Protein AF-C7R277-F1 (afdb_monomer_lite)

Radius of gyration: 15.83 Å; chains: 1; bounding box: 25×44×42 Å

Structure (mmCIF, N/CA/C/O backbone):
data_A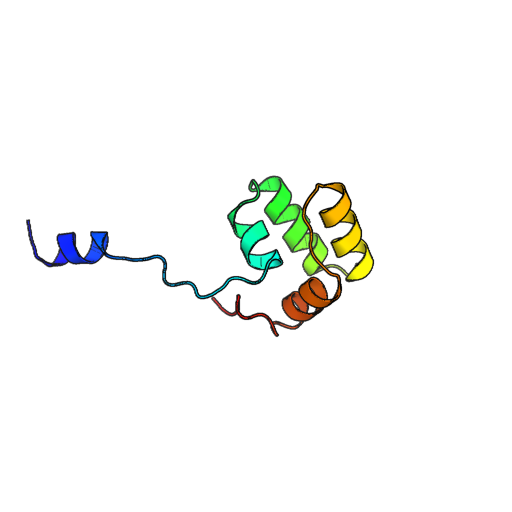F-C7R277-F1
#
_entry.id   AF-C7R277-F1
#
loop_
_atom_site.group_PDB
_atom_site.id
_atom_site.type_symbol
_atom_site.label_atom_id
_atom_site.label_alt_id
_atom_site.label_comp_id
_atom_site.label_asym_id
_atom_site.label_entity_id
_atom_site.label_seq_id
_atom_site.pdbx_PDB_ins_code
_atom_site.Cartn_x
_atom_site.Cartn_y
_atom_site.Cartn_z
_atom_site.occupancy
_atom_site.B_iso_or_equiv
_atom_site.auth_seq_id
_atom_site.auth_comp_id
_atom_site.auth_asym_id
_atom_site.auth_atom_id
_atom_site.pdbx_PDB_model_num
ATOM 1 N N . MET A 1 1 ? -8.470 -29.725 26.740 1.00 49.81 1 MET A N 1
ATOM 2 C CA . MET A 1 1 ? -7.873 -28.640 25.931 1.00 49.81 1 MET A CA 1
ATOM 3 C C . MET A 1 1 ? -6.402 -28.969 25.751 1.00 49.81 1 MET A C 1
ATOM 5 O O . MET A 1 1 ? -5.739 -29.228 26.746 1.00 49.81 1 MET A O 1
ATOM 9 N N . GLY A 1 2 ? -5.944 -29.125 24.508 1.00 63.28 2 GLY A N 1
ATOM 10 C CA . GLY A 1 2 ? -4.600 -29.627 24.200 1.00 63.28 2 GLY A CA 1
ATOM 11 C C . GLY A 1 2 ? -3.605 -28.508 23.901 1.00 63.28 2 GLY A C 1
ATOM 12 O O . GLY A 1 2 ? -4.000 -27.419 23.494 1.00 63.28 2 GLY A O 1
ATOM 13 N N . LEU A 1 3 ? -2.312 -28.812 24.038 1.00 58.16 3 LEU A N 1
ATOM 14 C CA . LEU A 1 3 ? -1.182 -27.939 23.679 1.00 58.16 3 LEU A CA 1
ATOM 15 C C . LEU A 1 3 ? -1.338 -27.320 22.273 1.00 58.16 3 LEU A C 1
ATOM 17 O O . LEU A 1 3 ? -0.979 -26.171 22.039 1.00 58.16 3 LEU A O 1
ATOM 21 N N . SER A 1 4 ? -1.937 -28.077 21.354 1.00 60.59 4 SER A N 1
ATOM 22 C CA . SER A 1 4 ? -2.247 -27.686 19.976 1.00 60.59 4 SER A CA 1
ATOM 23 C C . SER A 1 4 ? -3.152 -26.451 19.870 1.00 60.59 4 SER A C 1
ATOM 25 O O . SER A 1 4 ? -3.043 -25.700 18.905 1.00 60.59 4 SER A O 1
ATOM 27 N N . ASP A 1 5 ? -4.035 -26.241 20.847 1.00 58.19 5 ASP A N 1
ATOM 28 C CA . ASP A 1 5 ? -4.965 -25.107 20.892 1.00 58.19 5 ASP A CA 1
ATOM 29 C C . ASP A 1 5 ? -4.269 -23.849 21.446 1.00 58.19 5 ASP A C 1
ATOM 31 O O . ASP A 1 5 ? -4.376 -22.761 20.883 1.00 58.19 5 ASP A O 1
ATOM 35 N N . ALA A 1 6 ? -3.412 -24.029 22.460 1.00 59.69 6 ALA A N 1
ATOM 36 C CA . ALA A 1 6 ? -2.584 -22.966 23.036 1.00 59.69 6 ALA A CA 1
ATOM 37 C C . ALA A 1 6 ? -1.497 -22.445 22.072 1.00 59.69 6 ALA A C 1
ATOM 39 O O . ALA A 1 6 ? -1.134 -21.270 22.121 1.00 59.69 6 ALA A O 1
ATOM 40 N N . LEU A 1 7 ? -0.992 -23.295 21.170 1.00 60.34 7 LEU A N 1
ATOM 41 C CA . LEU A 1 7 ? -0.016 -22.920 20.136 1.00 60.34 7 LEU A CA 1
ATOM 42 C C . LEU A 1 7 ? -0.649 -22.117 18.989 1.00 60.34 7 LEU A C 1
ATOM 44 O O . LEU A 1 7 ? -0.005 -21.230 18.433 1.00 60.34 7 LEU A O 1
ATOM 48 N N . LYS A 1 8 ? -1.919 -22.374 18.650 1.00 57.59 8 LYS A N 1
ATOM 49 C CA . LYS A 1 8 ? -2.652 -21.586 17.642 1.00 57.59 8 LYS A CA 1
ATOM 50 C C . LYS A 1 8 ? -2.931 -20.159 18.116 1.00 57.59 8 LYS A C 1
ATOM 52 O O . LYS A 1 8 ? -2.877 -19.240 17.303 1.00 57.59 8 LYS A O 1
ATOM 57 N N . ALA A 1 9 ? -3.157 -19.973 19.417 1.00 56.44 9 ALA A N 1
ATOM 58 C CA . ALA A 1 9 ? -3.353 -18.660 20.032 1.00 56.44 9 ALA A CA 1
ATOM 59 C C . ALA A 1 9 ? -2.072 -17.799 20.080 1.00 56.44 9 ALA A C 1
ATOM 61 O O . ALA A 1 9 ? -2.158 -16.585 20.234 1.00 56.44 9 ALA A O 1
ATOM 62 N N . GLN A 1 10 ? -0.889 -18.405 19.912 1.00 55.56 10 GLN A N 1
ATOM 63 C CA . GLN A 1 10 ? 0.412 -17.722 19.918 1.00 55.56 10 GLN A CA 1
ATOM 64 C C . GLN A 1 10 ? 0.959 -17.408 18.519 1.00 55.56 10 GLN A C 1
ATOM 66 O O . GLN A 1 10 ? 2.137 -17.071 18.389 1.00 55.56 10 GLN A O 1
ATOM 71 N N . LYS A 1 11 ? 0.145 -17.483 17.456 1.00 47.94 11 LYS A N 1
ATOM 72 C CA . LYS A 1 11 ? 0.538 -16.928 16.152 1.00 47.94 11 LYS A CA 1
ATOM 73 C C . LYS A 1 11 ? 0.625 -15.401 16.255 1.00 47.94 11 LYS A C 1
ATOM 75 O O . LYS A 1 11 ? -0.298 -14.679 15.893 1.00 47.94 11 LYS A O 1
ATOM 80 N N . VAL A 1 12 ? 1.761 -14.918 16.749 1.00 54.88 12 VAL A N 1
ATOM 81 C CA . VAL A 1 12 ? 2.244 -13.555 16.524 1.00 54.88 12 VAL A CA 1
ATOM 82 C C . VAL A 1 12 ? 2.186 -13.324 15.012 1.00 54.88 12 VAL A C 1
ATOM 84 O O . VAL A 1 12 ? 2.592 -14.229 14.277 1.00 54.88 12 VAL A O 1
ATOM 87 N N . PRO A 1 13 ? 1.656 -12.191 14.513 1.00 53.97 13 PRO A N 1
ATOM 88 C CA . PRO A 1 13 ? 1.653 -11.921 13.083 1.00 53.97 13 PRO A CA 1
ATOM 89 C C . PRO A 1 13 ? 3.093 -11.998 12.572 1.00 53.97 13 PRO A C 1
ATOM 91 O O . PRO A 1 13 ? 3.927 -11.144 12.863 1.00 53.97 13 PRO A O 1
ATOM 94 N N . VAL A 1 14 ? 3.384 -13.081 11.853 1.00 51.88 14 VAL A N 1
ATOM 95 C CA . VAL A 1 14 ? 4.671 -13.333 11.215 1.00 51.88 14 VAL A CA 1
ATOM 96 C C . VAL A 1 14 ? 4.709 -12.425 9.995 1.00 51.88 14 VAL A C 1
ATOM 98 O O . VAL A 1 14 ? 4.264 -12.788 8.915 1.00 51.88 14 VAL A O 1
ATOM 101 N N . GLY A 1 15 ? 5.131 -11.185 10.186 1.00 51.00 15 GLY A N 1
ATOM 102 C CA . GLY A 1 15 ? 5.288 -10.230 9.102 1.00 51.00 15 GLY A CA 1
ATOM 103 C C . GLY A 1 15 ? 6.298 -9.198 9.541 1.00 51.00 15 GLY A C 1
ATOM 104 O O . GLY A 1 15 ? 6.037 -8.452 10.482 1.00 51.00 15 GLY A O 1
ATOM 105 N N . GLY A 1 16 ? 7.467 -9.193 8.901 1.00 54.81 16 GLY A N 1
ATOM 106 C CA . GLY A 1 16 ? 8.500 -8.186 9.131 1.00 54.81 16 GLY A CA 1
ATOM 107 C C . GLY A 1 16 ? 7.990 -6.758 8.880 1.00 54.81 16 GLY A C 1
ATOM 108 O O . GLY A 1 16 ? 6.809 -6.552 8.586 1.00 54.81 16 GLY A O 1
ATOM 109 N N . PRO A 1 17 ? 8.859 -5.736 8.982 1.00 58.06 17 PRO A N 1
ATOM 110 C CA . PRO A 1 17 ? 8.468 -4.362 8.695 1.00 58.06 17 PRO A CA 1
ATOM 111 C C . PRO A 1 17 ? 7.910 -4.263 7.268 1.00 58.06 17 PRO A C 1
ATOM 113 O O . PRO A 1 17 ? 8.655 -4.266 6.283 1.00 58.06 17 PRO A O 1
ATOM 116 N N . ARG A 1 18 ? 6.577 -4.185 7.163 1.00 68.31 18 ARG A N 1
ATOM 117 C CA . ARG A 1 18 ? 5.881 -3.952 5.900 1.00 68.31 18 ARG A CA 1
ATOM 118 C C . ARG A 1 18 ? 6.304 -2.578 5.403 1.00 68.31 18 ARG A C 1
ATOM 120 O O . ARG A 1 18 ? 6.250 -1.602 6.156 1.00 68.31 18 ARG A O 1
ATOM 127 N N . CYS A 1 19 ? 6.732 -2.494 4.144 1.00 82.19 19 CYS A N 1
ATOM 128 C CA . CYS A 1 19 ? 6.923 -1.195 3.514 1.00 82.19 19 CYS A CA 1
ATOM 129 C C . CY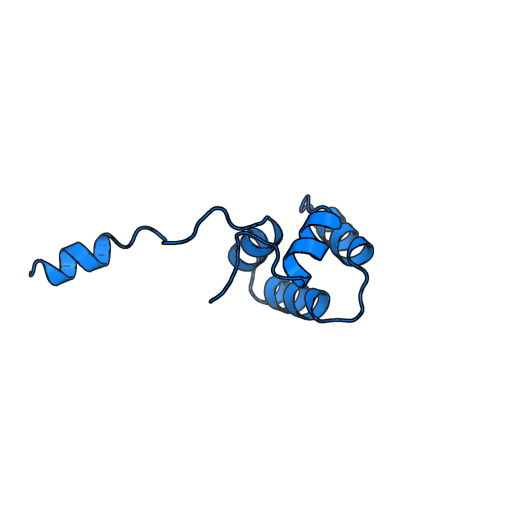S A 1 19 ? 5.622 -0.389 3.614 1.00 82.19 19 CYS A C 1
ATOM 131 O O . CYS A 1 19 ? 4.538 -0.950 3.784 1.00 82.19 19 CYS A O 1
ATOM 133 N N . GLN A 1 20 ? 5.716 0.933 3.517 1.00 81.62 20 GLN A N 1
ATOM 134 C CA . GLN A 1 20 ? 4.560 1.780 3.784 1.00 81.62 20 GLN A CA 1
ATOM 135 C C . GLN A 1 20 ? 3.377 1.496 2.846 1.00 81.62 20 GLN A C 1
ATOM 137 O O . GLN A 1 20 ? 2.242 1.551 3.300 1.00 81.62 20 GLN A O 1
ATOM 142 N N . VAL A 1 21 ? 3.642 1.085 1.600 1.00 83.00 21 VAL A N 1
ATOM 143 C CA . VAL A 1 21 ? 2.615 0.607 0.658 1.00 83.00 21 VAL A CA 1
ATOM 144 C C . VAL A 1 21 ? 1.961 -0.685 1.157 1.00 83.00 21 VAL A C 1
ATOM 146 O O . VAL A 1 21 ? 0.748 -0.737 1.302 1.00 83.00 21 VAL A O 1
ATOM 149 N N . GLY A 1 22 ? 2.747 -1.694 1.542 1.00 81.62 22 GLY A N 1
ATOM 150 C CA . GLY A 1 22 ? 2.218 -2.931 2.126 1.00 81.62 22 GLY A CA 1
ATOM 151 C C . GLY A 1 22 ? 1.468 -2.713 3.445 1.00 81.62 22 GLY A C 1
ATOM 152 O O . GLY A 1 22 ? 0.536 -3.444 3.758 1.00 81.62 22 GLY A O 1
ATOM 153 N N . ARG A 1 23 ? 1.830 -1.692 4.233 1.00 82.12 23 ARG A N 1
ATOM 154 C CA . ARG A 1 23 ? 1.049 -1.296 5.413 1.00 82.12 23 ARG A CA 1
ATOM 155 C C . ARG A 1 23 ? -0.316 -0.754 5.000 1.00 82.12 23 ARG A C 1
ATOM 157 O O . ARG A 1 23 ? -1.302 -1.171 5.592 1.00 82.12 23 ARG A O 1
ATOM 164 N N . LEU A 1 24 ? -0.358 0.122 3.998 1.00 81.06 24 LEU A N 1
ATOM 165 C CA . LEU A 1 24 ? -1.597 0.702 3.486 1.00 81.06 24 LEU A CA 1
ATOM 166 C C . LEU A 1 24 ? -2.539 -0.364 2.935 1.00 81.06 24 LEU A C 1
ATOM 168 O O . LEU A 1 24 ? -3.689 -0.388 3.352 1.00 81.06 24 LEU A O 1
ATOM 172 N N . LEU A 1 25 ? -2.030 -1.316 2.148 1.00 79.12 25 LEU A N 1
ATOM 173 C CA . LEU A 1 25 ? -2.810 -2.456 1.643 1.00 79.12 25 LEU A CA 1
ATOM 174 C C . LEU A 1 25 ? -3.447 -3.312 2.758 1.00 79.12 25 LEU A C 1
ATOM 176 O O . LEU A 1 25 ? -4.399 -4.040 2.516 1.00 79.12 25 LEU A O 1
ATOM 180 N N . HIS A 1 26 ? -2.934 -3.237 3.990 1.00 76.12 26 HIS A N 1
ATOM 181 C CA . HIS A 1 26 ? -3.486 -3.945 5.147 1.00 76.12 26 HIS A CA 1
ATOM 182 C C . HIS A 1 26 ? -4.350 -3.081 6.073 1.00 76.12 26 HIS A C 1
ATOM 184 O O . HIS A 1 26 ? -5.024 -3.634 6.942 1.00 76.12 26 HIS A O 1
ATOM 190 N N . THR A 1 27 ? -4.275 -1.753 5.970 1.00 78.38 27 THR A N 1
ATOM 191 C CA . THR A 1 27 ? -4.992 -0.824 6.861 1.00 78.38 27 THR A CA 1
ATOM 192 C C . THR A 1 27 ? -6.130 -0.084 6.175 1.00 78.38 27 THR A C 1
ATOM 194 O O . THR A 1 27 ? -7.012 0.411 6.870 1.00 78.38 27 THR A O 1
ATOM 197 N N . LEU A 1 28 ? -6.081 0.036 4.849 1.00 77.25 28 LEU A N 1
ATOM 198 C CA . LEU A 1 28 ? -7.134 0.639 4.042 1.00 77.25 28 LEU A CA 1
ATOM 199 C C . LEU A 1 28 ? -8.345 -0.306 3.935 1.00 77.25 28 LEU A C 1
ATOM 201 O O . LEU A 1 28 ? -8.186 -1.526 4.054 1.00 77.25 28 LEU A O 1
ATOM 205 N N . PRO A 1 29 ? -9.556 0.242 3.739 1.00 78.38 29 PRO A N 1
ATOM 206 C CA . PRO A 1 29 ? -10.731 -0.553 3.407 1.00 78.38 29 PRO A CA 1
ATOM 207 C C . PRO A 1 29 ? -10.567 -1.199 2.023 1.00 78.38 29 PRO A C 1
ATOM 209 O O . PRO A 1 29 ? -9.775 -0.739 1.206 1.00 78.38 29 PRO A O 1
ATOM 212 N N . ALA A 1 30 ? -11.309 -2.281 1.774 1.00 76.44 30 ALA A N 1
ATOM 213 C CA . ALA A 1 30 ? -11.128 -3.125 0.591 1.00 76.44 30 ALA A CA 1
ATOM 214 C C . ALA A 1 30 ? -11.176 -2.339 -0.732 1.00 76.44 30 ALA A C 1
ATOM 216 O O . ALA A 1 30 ? -10.288 -2.516 -1.555 1.00 76.44 30 ALA A O 1
ATOM 217 N N . ASP A 1 31 ? -12.120 -1.404 -0.885 1.00 76.31 31 ASP A N 1
ATOM 218 C CA . ASP A 1 31 ? -12.244 -0.572 -2.091 1.00 76.31 31 ASP A CA 1
ATOM 219 C C . ASP A 1 31 ? -10.968 0.233 -2.411 1.00 76.31 31 ASP A C 1
ATOM 221 O O . ASP A 1 31 ? -10.525 0.279 -3.558 1.00 76.31 31 ASP A O 1
ATOM 225 N N . ASP A 1 32 ? -10.330 0.822 -1.395 1.00 79.56 32 ASP A N 1
ATOM 226 C CA . ASP A 1 32 ? -9.085 1.582 -1.564 1.00 79.56 32 ASP A CA 1
ATOM 227 C C . ASP A 1 32 ? -7.874 0.667 -1.793 1.00 79.56 32 ASP A C 1
ATOM 229 O O . ASP A 1 32 ? -6.911 1.048 -2.464 1.00 79.56 32 ASP A O 1
ATOM 233 N N . VAL A 1 33 ? -7.902 -0.547 -1.235 1.00 82.12 33 VAL A N 1
ATOM 234 C CA . VAL A 1 33 ? -6.863 -1.563 -1.452 1.00 82.12 33 VAL A CA 1
ATOM 235 C C . VAL A 1 33 ? -6.881 -2.037 -2.901 1.00 82.12 33 VAL A C 1
ATOM 237 O O . VAL A 1 33 ? -5.816 -2.088 -3.515 1.00 82.12 33 VAL A O 1
ATOM 240 N N . ASP A 1 34 ? -8.059 -2.338 -3.449 1.00 81.94 34 ASP A N 1
ATOM 241 C CA . ASP A 1 34 ? -8.227 -2.741 -4.847 1.00 81.94 34 ASP A CA 1
ATOM 242 C C . ASP A 1 34 ? -7.806 -1.613 -5.801 1.00 81.94 34 ASP A C 1
ATOM 244 O O . ASP A 1 34 ? -7.009 -1.845 -6.713 1.00 81.94 34 ASP A O 1
ATOM 248 N N . ALA A 1 35 ? -8.226 -0.370 -5.536 1.00 83.38 35 ALA A N 1
ATOM 249 C CA . ALA A 1 35 ? -7.814 0.789 -6.331 1.00 83.38 35 ALA A CA 1
ATOM 250 C C . ALA A 1 35 ? -6.292 1.022 -6.286 1.00 83.38 35 ALA A C 1
ATOM 252 O O . ALA A 1 35 ? -5.662 1.311 -7.309 1.00 83.38 35 ALA A O 1
ATOM 253 N N . LEU A 1 36 ? -5.671 0.873 -5.110 1.00 82.44 36 LEU A N 1
ATOM 254 C CA . LEU A 1 36 ? -4.223 1.007 -4.961 1.00 82.44 36 LEU A CA 1
ATOM 255 C C . LEU A 1 36 ? -3.474 -0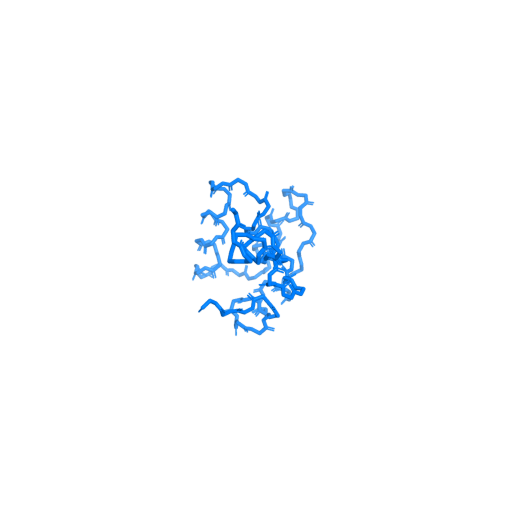.139 -5.653 1.00 82.44 36 LEU A C 1
ATOM 257 O O . LEU A 1 36 ? -2.444 0.109 -6.277 1.00 82.44 36 LEU A O 1
ATOM 261 N N . ALA A 1 37 ? -3.972 -1.372 -5.560 1.00 82.75 37 ALA A N 1
ATOM 262 C CA . ALA A 1 37 ? -3.390 -2.533 -6.227 1.00 82.75 37 ALA A CA 1
ATOM 263 C C . ALA A 1 37 ? -3.456 -2.397 -7.757 1.00 82.75 37 ALA A C 1
ATOM 265 O O . ALA A 1 37 ? -2.441 -2.593 -8.427 1.00 82.75 37 ALA A O 1
ATOM 266 N N . GLU A 1 38 ? -4.595 -1.967 -8.303 1.00 86.50 38 GLU A N 1
ATOM 267 C CA . GLU A 1 38 ? -4.756 -1.699 -9.737 1.00 86.50 38 GLU A CA 1
ATOM 268 C C . GLU A 1 38 ? -3.815 -0.577 -10.209 1.00 86.50 38 GLU A C 1
ATOM 270 O O . GLU A 1 38 ? -3.141 -0.701 -11.237 1.00 86.50 38 GLU A O 1
ATOM 275 N N . ALA A 1 39 ? -3.688 0.499 -9.425 1.00 85.19 39 ALA A N 1
ATOM 276 C CA . ALA A 1 39 ? -2.774 1.597 -9.735 1.00 85.19 39 ALA A CA 1
ATOM 277 C C . ALA A 1 39 ? -1.295 1.168 -9.711 1.00 85.19 39 ALA A C 1
ATOM 279 O O . ALA A 1 39 ? -0.489 1.708 -10.472 1.00 85.19 39 ALA A O 1
ATOM 280 N N . LEU A 1 40 ? -0.928 0.215 -8.845 1.00 82.25 40 LEU A N 1
ATOM 281 C CA . LEU A 1 40 ? 0.427 -0.338 -8.755 1.00 82.25 40 LEU A CA 1
ATOM 282 C C . LEU A 1 40 ? 0.784 -1.233 -9.952 1.00 82.25 40 LEU A C 1
ATOM 284 O O . LEU A 1 40 ? 1.949 -1.227 -10.365 1.00 82.25 40 LEU A O 1
ATOM 288 N N . ASP A 1 41 ? -0.192 -1.958 -10.503 1.00 84.62 41 ASP A N 1
ATOM 289 C CA . ASP A 1 41 ? -0.022 -2.814 -11.687 1.00 84.62 41 ASP A CA 1
ATOM 290 C C . ASP A 1 41 ? -0.032 -2.005 -13.002 1.00 84.62 41 ASP A C 1
ATOM 292 O O . ASP A 1 41 ? 0.713 -2.292 -13.940 1.00 84.62 41 ASP A O 1
ATOM 296 N N . SER A 1 42 ? -0.789 -0.906 -13.030 1.00 83.31 42 SER A N 1
ATOM 297 C CA . SER A 1 42 ? -0.947 -0.019 -14.188 1.00 83.31 42 SER A CA 1
ATOM 298 C C . SER A 1 42 ? 0.346 0.681 -14.653 1.00 83.31 42 SER A C 1
ATOM 300 O O . SER A 1 42 ? 1.325 0.856 -13.920 1.00 83.31 42 SER A O 1
ATOM 302 N N . ASP A 1 43 ? 0.338 1.226 -15.873 1.00 84.00 43 ASP A N 1
ATOM 303 C CA . ASP A 1 43 ? 1.402 2.094 -16.424 1.00 84.00 43 ASP A CA 1
ATOM 304 C C . ASP A 1 43 ? 1.511 3.480 -15.743 1.00 84.00 43 ASP A C 1
ATOM 306 O O . ASP A 1 43 ? 2.253 4.361 -16.188 1.00 84.00 43 ASP A O 1
ATOM 310 N N . MET A 1 44 ? 0.794 3.704 -14.636 1.00 84.25 44 MET A N 1
ATOM 311 C CA . MET A 1 44 ? 0.895 4.942 -13.870 1.00 84.25 44 MET A CA 1
ATOM 312 C C . MET A 1 4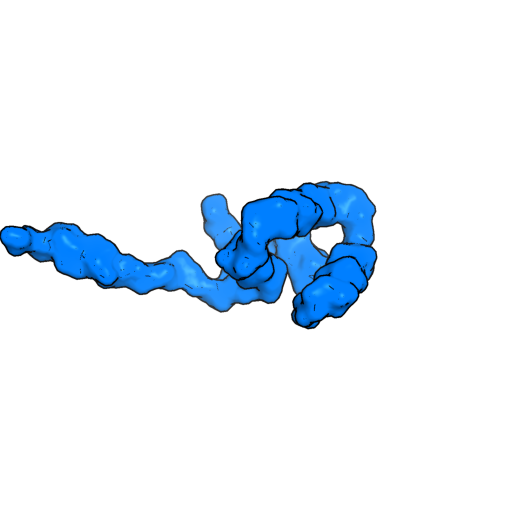4 ? 2.309 5.135 -13.318 1.00 84.25 44 MET A C 1
ATOM 314 O O . MET A 1 44 ? 2.976 4.214 -12.841 1.00 84.25 44 MET A O 1
ATOM 318 N N . THR A 1 45 ? 2.773 6.386 -13.340 1.00 87.00 45 THR A N 1
ATOM 319 C CA . THR A 1 45 ? 4.084 6.705 -12.778 1.00 87.00 45 THR A CA 1
ATOM 320 C C . THR A 1 45 ? 4.056 6.605 -11.253 1.00 87.00 45 THR A C 1
ATOM 322 O O . THR A 1 45 ? 3.105 7.032 -10.596 1.00 87.00 45 THR A O 1
ATOM 325 N N . HIS A 1 46 ? 5.157 6.133 -10.665 1.00 86.50 46 HIS A N 1
ATOM 326 C CA . HIS A 1 46 ? 5.332 6.073 -9.208 1.00 86.50 46 HIS A CA 1
ATOM 327 C C . HIS A 1 46 ? 5.118 7.436 -8.520 1.00 86.50 46 HIS A C 1
ATOM 329 O O . HIS A 1 46 ? 4.702 7.495 -7.364 1.00 86.50 46 HIS A O 1
ATOM 335 N N . ALA A 1 47 ? 5.398 8.537 -9.228 1.00 87.94 47 ALA A N 1
ATOM 336 C CA . ALA A 1 47 ? 5.168 9.897 -8.750 1.00 87.94 47 ALA A CA 1
ATOM 337 C C . ALA A 1 47 ? 3.673 10.244 -8.684 1.00 87.94 47 ALA A C 1
ATOM 339 O O . ALA A 1 47 ? 3.243 10.853 -7.708 1.00 87.94 47 ALA A O 1
ATOM 340 N N . SER A 1 48 ? 2.881 9.819 -9.674 1.00 87.19 48 SER A N 1
ATOM 341 C CA . SER A 1 48 ? 1.425 10.003 -9.680 1.00 87.19 48 SER A CA 1
ATOM 342 C C . SER A 1 48 ? 0.755 9.241 -8.536 1.00 87.19 48 SER A C 1
ATOM 344 O O . SER A 1 48 ? -0.041 9.826 -7.809 1.00 87.19 48 SER A O 1
ATOM 346 N N . ILE A 1 49 ? 1.135 7.977 -8.318 1.00 86.56 49 ILE A N 1
ATOM 347 C CA . ILE A 1 49 ? 0.600 7.147 -7.223 1.00 86.56 49 ILE A CA 1
ATOM 348 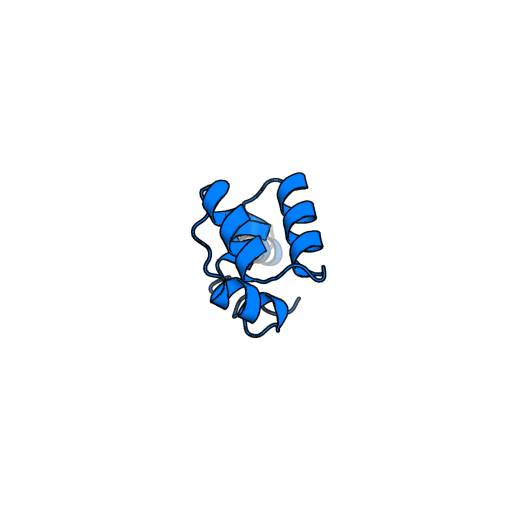C C . ILE A 1 49 ? 0.969 7.755 -5.863 1.00 86.56 49 ILE A C 1
ATOM 350 O O . ILE A 1 49 ? 0.125 7.909 -4.987 1.00 86.56 49 ILE A O 1
ATOM 354 N N . SER A 1 50 ? 2.231 8.162 -5.694 1.00 89.38 50 SER A N 1
ATOM 355 C CA . SER A 1 50 ? 2.698 8.833 -4.475 1.00 89.38 50 SER A CA 1
ATOM 356 C C . SER A 1 50 ? 1.939 10.131 -4.204 1.00 89.38 50 SER A C 1
ATOM 358 O O . SER A 1 50 ? 1.599 10.399 -3.056 1.00 89.38 50 SER A O 1
ATOM 360 N N . ARG A 1 51 ? 1.638 10.918 -5.242 1.00 88.50 51 ARG A N 1
ATOM 361 C CA . ARG A 1 51 ? 0.867 12.155 -5.110 1.00 88.50 51 ARG A CA 1
ATOM 362 C C . ARG A 1 51 ? -0.570 11.887 -4.664 1.00 88.50 51 ARG A C 1
ATOM 364 O O . ARG A 1 51 ? -0.983 12.491 -3.682 1.00 88.50 51 ARG A O 1
ATOM 371 N N . ALA A 1 52 ? -1.266 10.952 -5.311 1.00 87.62 52 ALA A N 1
ATOM 372 C CA . ALA A 1 52 ? -2.625 10.566 -4.927 1.00 87.62 52 ALA A CA 1
ATOM 373 C C . ALA A 1 52 ? -2.678 10.082 -3.467 1.00 87.62 52 ALA A C 1
ATOM 375 O O . ALA A 1 52 ? -3.495 10.549 -2.683 1.00 87.62 52 ALA A O 1
ATOM 376 N N . LEU A 1 53 ? -1.722 9.240 -3.061 1.00 84.56 53 LEU A N 1
ATOM 377 C CA . LEU A 1 53 ? -1.605 8.785 -1.674 1.00 84.56 53 LEU A CA 1
ATOM 378 C C . LEU A 1 53 ? -1.379 9.942 -0.690 1.00 84.56 53 LEU A C 1
ATOM 380 O O . LEU A 1 53 ? -1.949 9.937 0.395 1.00 84.56 53 LEU A O 1
ATOM 384 N N . ILE A 1 54 ? -0.563 10.939 -1.049 1.00 87.56 54 ILE A N 1
ATOM 385 C CA . ILE A 1 54 ? -0.327 12.121 -0.207 1.00 87.56 54 ILE A CA 1
ATOM 386 C C . ILE A 1 54 ? -1.589 12.984 -0.090 1.00 87.56 54 ILE A C 1
ATOM 388 O O . ILE A 1 54 ? -1.839 13.508 0.997 1.00 87.56 54 ILE A O 1
ATOM 392 N N . GLU A 1 55 ? -2.365 13.129 -1.167 1.00 85.88 55 GLU A N 1
ATOM 393 C CA . GLU A 1 55 ? -3.644 13.857 -1.175 1.00 85.88 55 GLU A CA 1
ATOM 394 C C . GLU A 1 55 ? -4.681 13.187 -0.260 1.00 85.88 55 GLU A C 1
ATOM 396 O O . GLU A 1 55 ? -5.325 13.880 0.525 1.00 85.88 55 GLU A O 1
ATOM 401 N N . GLU A 1 56 ? -4.712 11.853 -0.233 1.00 81.94 56 GLU A N 1
ATOM 402 C CA . GLU A 1 56 ? -5.503 11.047 0.715 1.00 81.94 56 GLU A CA 1
ATOM 403 C C . GLU A 1 56 ? -4.952 11.078 2.162 1.00 81.94 56 GLU A C 1
ATOM 405 O O . GLU A 1 56 ? -5.503 10.478 3.084 1.00 81.94 56 GLU A O 1
ATOM 410 N N . GLY A 1 57 ? -3.843 11.788 2.406 1.00 84.00 57 GLY A N 1
ATOM 411 C CA . GLY A 1 57 ? -3.233 11.943 3.732 1.00 84.00 57 GLY A CA 1
ATOM 412 C C . GLY A 1 57 ? -2.198 10.871 4.090 1.00 84.00 57 GLY A C 1
ATOM 413 O O . GLY A 1 57 ? -1.632 10.880 5.191 1.00 84.00 57 GLY A O 1
ATOM 414 N N . HIS A 1 58 ? -1.873 9.973 3.163 1.00 83.88 58 HIS A N 1
ATOM 415 C CA . HIS A 1 58 ? -0.862 8.940 3.336 1.00 83.88 58 HIS A CA 1
ATOM 416 C C . HIS A 1 58 ? 0.509 9.397 2.832 1.00 83.88 58 HIS A C 1
ATOM 418 O O . HIS A 1 58 ? 0.777 9.558 1.645 1.00 83.88 58 HIS A O 1
ATOM 424 N N . ARG A 1 59 ? 1.457 9.555 3.759 1.00 83.31 59 ARG A N 1
ATOM 425 C CA . ARG A 1 59 ? 2.827 9.979 3.430 1.00 83.31 59 ARG A CA 1
ATOM 426 C C . ARG A 1 59 ? 3.649 8.839 2.827 1.00 83.31 59 ARG A C 1
ATOM 428 O O . ARG A 1 59 ? 4.445 8.230 3.535 1.00 83.31 59 ARG A O 1
ATOM 435 N N . VAL A 1 60 ? 3.483 8.566 1.535 1.00 85.62 60 VAL A N 1
ATOM 436 C CA . VAL A 1 60 ? 4.275 7.571 0.792 1.00 85.62 60 VAL A CA 1
ATOM 437 C C . VAL A 1 60 ? 5.136 8.265 -0.250 1.00 85.62 60 VAL A C 1
ATOM 439 O O . VAL A 1 60 ? 4.644 9.082 -1.020 1.00 85.62 60 VAL A O 1
ATOM 442 N N . THR A 1 61 ? 6.426 7.930 -0.302 1.00 87.56 61 THR A N 1
ATOM 443 C CA . THR A 1 61 ? 7.345 8.485 -1.306 1.00 87.56 61 THR A CA 1
ATOM 444 C C . THR A 1 61 ? 7.313 7.679 -2.604 1.00 87.56 61 THR A C 1
ATOM 446 O O . THR A 1 61 ? 7.213 6.452 -2.576 1.00 87.56 61 THR A O 1
ATOM 449 N N . ALA A 1 62 ? 7.502 8.342 -3.748 1.00 87.12 62 ALA A N 1
ATOM 450 C CA . ALA A 1 62 ? 7.584 7.686 -5.060 1.00 87.12 62 ALA A CA 1
ATOM 451 C C . ALA A 1 62 ? 8.666 6.590 -5.126 1.00 87.12 62 ALA A C 1
ATOM 453 O O . ALA A 1 62 ? 8.475 5.567 -5.776 1.00 87.12 62 ALA A O 1
ATOM 454 N N . ILE A 1 63 ? 9.778 6.758 -4.399 1.00 88.00 63 ILE A N 1
ATOM 455 C CA . ILE A 1 63 ? 10.828 5.732 -4.273 1.00 88.00 63 ILE A CA 1
ATOM 456 C C . ILE A 1 63 ? 10.286 4.477 -3.578 1.00 88.00 63 ILE A C 1
ATOM 458 O O . ILE A 1 63 ? 10.599 3.365 -3.991 1.00 88.00 63 ILE A O 1
ATOM 462 N N . THR A 1 64 ? 9.459 4.640 -2.541 1.00 86.06 64 THR A N 1
ATOM 463 C CA . THR A 1 64 ? 8.831 3.511 -1.835 1.00 86.06 64 THR A CA 1
ATOM 464 C C . THR A 1 64 ? 7.866 2.760 -2.747 1.00 86.06 64 THR A C 1
ATOM 466 O O . THR A 1 64 ? 7.874 1.532 -2.743 1.00 86.06 64 THR A O 1
ATOM 469 N N . VAL A 1 65 ? 7.094 3.481 -3.567 1.00 87.06 65 VAL A N 1
ATOM 470 C CA . VAL A 1 65 ? 6.202 2.890 -4.581 1.00 87.06 65 VAL A CA 1
ATOM 471 C C . VAL A 1 65 ? 7.010 2.138 -5.644 1.00 87.06 65 VAL A C 1
ATOM 473 O O . VAL A 1 65 ? 6.700 0.993 -5.950 1.00 87.06 65 VAL A O 1
ATOM 476 N N . GLY A 1 66 ? 8.100 2.727 -6.146 1.00 86.75 66 GLY A N 1
ATOM 477 C CA . GLY A 1 66 ? 8.990 2.074 -7.113 1.00 86.75 66 GLY A CA 1
ATOM 478 C C . GLY A 1 66 ? 9.660 0.815 -6.577 1.00 86.75 66 GLY A C 1
ATOM 479 O O . GLY A 1 66 ? 9.681 -0.202 -7.264 1.00 86.75 66 GLY A O 1
ATOM 480 N N . ARG A 1 67 ? 10.145 0.845 -5.331 1.00 86.06 67 ARG A N 1
ATOM 481 C CA . ARG A 1 67 ? 10.680 -0.351 -4.663 1.00 86.06 67 ARG A CA 1
ATOM 482 C C . ARG A 1 67 ? 9.614 -1.423 -4.470 1.00 86.06 67 ARG A C 1
ATOM 484 O O . ARG A 1 67 ? 9.923 -2.593 -4.612 1.00 86.06 67 ARG A O 1
ATOM 491 N N . HIS A 1 68 ? 8.377 -1.042 -4.149 1.00 85.31 68 HIS A N 1
ATOM 492 C CA . HIS A 1 68 ? 7.281 -1.998 -4.013 1.00 85.31 68 HIS A CA 1
ATOM 493 C C . HIS A 1 68 ? 6.939 -2.671 -5.346 1.00 85.31 68 HIS A C 1
ATOM 495 O O . HIS A 1 68 ? 6.885 -3.892 -5.395 1.00 85.31 68 HIS A O 1
ATOM 501 N N . ARG A 1 69 ? 6.808 -1.895 -6.431 1.00 82.94 69 ARG A N 1
ATOM 502 C CA . ARG A 1 69 ? 6.518 -2.420 -7.777 1.00 82.94 69 ARG A CA 1
ATOM 503 C C . ARG A 1 69 ? 7.617 -3.341 -8.315 1.00 82.94 69 ARG A C 1
ATOM 505 O O . ARG A 1 69 ? 7.335 -4.273 -9.050 1.00 82.94 69 ARG A O 1
ATOM 512 N N . ARG A 1 70 ? 8.872 -3.077 -7.953 1.00 83.88 70 ARG A N 1
ATOM 513 C CA . ARG A 1 70 ? 10.025 -3.924 -8.303 1.00 83.88 70 ARG A CA 1
ATOM 514 C C . ARG A 1 70 ? 10.239 -5.088 -7.337 1.00 83.88 70 ARG A C 1
ATOM 516 O O . ARG A 1 70 ? 11.265 -5.751 -7.425 1.00 83.88 70 ARG A O 1
ATOM 523 N N . GLU A 1 71 ? 9.335 -5.266 -6.373 1.00 79.44 71 GLU A N 1
ATOM 524 C CA . GLU A 1 71 ? 9.431 -6.285 -5.324 1.00 79.44 71 GLU A CA 1
ATOM 525 C C . GLU A 1 71 ? 10.712 -6.169 -4.468 1.00 79.44 71 GLU A C 1
ATOM 527 O O . GLU A 1 71 ? 11.076 -7.064 -3.715 1.00 79.44 71 GLU A O 1
ATOM 532 N N . GLU A 1 72 ? 11.365 -5.004 -4.497 1.00 78.81 72 GLU A N 1
ATOM 533 C CA . GLU A 1 72 ? 12.530 -4.645 -3.680 1.00 78.81 72 GLU A CA 1
ATOM 534 C C . GLU A 1 72 ? 12.118 -4.207 -2.255 1.00 78.81 72 GLU A C 1
ATOM 536 O O . GLU A 1 72 ? 12.924 -3.668 -1.489 1.00 78.81 72 GLU A O 1
ATOM 541 N N . CYS A 1 73 ? 10.840 -4.364 -1.887 1.00 75.88 73 CYS A N 1
ATOM 542 C CA . CYS A 1 73 ? 10.339 -4.066 -0.549 1.00 75.88 73 CYS A CA 1
ATOM 543 C C . CYS A 1 73 ? 10.568 -5.237 0.421 1.00 75.88 73 CYS A C 1
ATOM 545 O O . CYS A 1 73 ? 10.382 -6.402 0.092 1.00 75.88 73 CYS A O 1
ATOM 547 N N . SER A 1 74 ? 10.783 -4.923 1.701 1.00 64.81 74 SER A N 1
ATOM 548 C CA . SER A 1 74 ? 10.722 -5.902 2.802 1.00 64.81 74 SER A CA 1
ATOM 549 C C . SER A 1 74 ? 9.305 -6.412 3.108 1.00 64.81 74 SER A C 1
ATOM 551 O O . SER A 1 74 ? 9.108 -7.173 4.050 1.00 64.81 74 SER A O 1
ATOM 553 N N . CYS A 1 75 ? 8.308 -5.966 2.339 1.00 67.50 75 CYS A N 1
ATOM 554 C CA . CYS A 1 75 ? 6.940 -6.468 2.387 1.00 67.50 75 CYS A CA 1
ATOM 555 C C . CYS A 1 75 ? 6.738 -7.755 1.580 1.00 67.50 75 CYS A C 1
ATOM 557 O O . CYS A 1 75 ? 5.604 -8.209 1.477 1.00 67.50 75 CYS A O 1
ATOM 559 N N . GLY A 1 76 ? 7.826 -8.259 0.988 1.00 53.94 76 GLY A N 1
ATOM 560 C CA . GLY A 1 76 ? 7.835 -9.234 -0.083 1.00 53.94 76 GLY A CA 1
ATOM 561 C C . GLY A 1 76 ? 7.031 -10.500 0.168 1.00 53.94 76 GLY A C 1
ATOM 562 O O . GLY A 1 76 ? 6.887 -10.959 1.300 1.00 53.94 76 GLY A O 1
ATOM 563 N N . THR A 1 77 ? 6.607 -11.044 -0.970 1.00 42.97 77 THR A N 1
ATOM 564 C CA . THR A 1 77 ? 6.493 -12.478 -1.235 1.00 42.97 77 THR A CA 1
ATOM 565 C C . THR A 1 77 ? 5.565 -13.216 -0.272 1.00 42.97 77 THR A C 1
ATOM 567 O O . THR A 1 77 ? 5.988 -13.737 0.761 1.00 42.97 77 THR A O 1
ATOM 570 N N . PHE A 1 78 ? 4.289 -13.278 -0.657 1.00 44.31 78 PHE A N 1
ATOM 571 C CA . PHE A 1 78 ? 3.458 -14.430 -0.315 1.00 44.31 78 PHE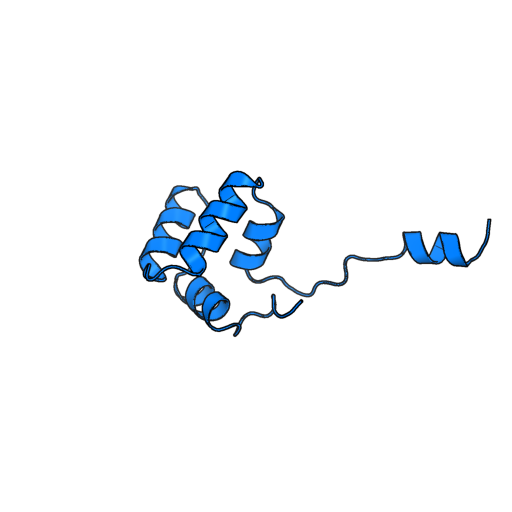 A CA 1
ATOM 572 C C . PHE A 1 78 ? 3.861 -15.628 -1.177 1.00 44.31 78 PHE A C 1
ATOM 574 O O . PHE A 1 78 ? 4.207 -15.402 -2.359 1.00 44.31 78 PHE A O 1
#

Foldseek 3Di:
DDPVVVVVVPPDPPADPFQLLLVCLVPPPPVVNVVLVVCLVDPDQLCVSCVVCVVVVRNDDSVSSVCVSVQVTSRHDD

pLDDT: mean 75.41, std 13.2, range [42.97, 89.38]

Organism: Jonesia denitrificans (strain ATCC 14870 / DSM 20603 / BCRC 15368 / CIP 55.134 / JCM 11481 / NBRC 15587 / NCTC 10816 / Prevot 55134) (NCBI:txid471856)

Sequence (78 aa):
MGLSDALKAQKVPVGGPRCQVGRLLHTLPADDVDALAEALDSDMTHASISRALIEEGHRVTAITVGRHRREECSCGTF

Secondary structure (DSSP, 8-state):
--HHHHHHTT---------HHHHHHHHS-HHHHHHHHHHHHSS--HHHHHHHHHHTT----HHHHHHHHTT-STT---